Protein AF-A0A0B6Y4D2-F1 (afdb_monomer)

pLDDT: mean 75.65, std 21.6, range [32.09, 98.62]

Secondary structure (DSSP, 8-state):
-HHHHHHHHHHHHHHHHHHHHHHHHHHHHHHHIIIIIHHHHHHHHHHHHHHHHHHHHHHHHHHHHHHHHHHHHHHHHHHHHHHHHHHHHHHHHHTTTTS--PPP--------------PPPGGGTS-S-----------------------------

Mean predicted aligned error: 17.31 Å

Radius of gyration: 43.93 Å; Cα contacts (8 Å, |Δi|>4): 13; chains: 1; bounding box: 121×20×119 Å

Foldseek 3Di:
DVVVVVVVVVVVVVVVVVVVVVVVVVVVVVCCCVVPVVVVVVVVVVVVVVVVVVVVLVVVVVVLVVVLVVVVVVVVVVVCVVVVVVVVVVVVVVVVVPDDDDDDDDDDPPPPPDDDRDDDDPCVSPPDDPPPPPPPPDDDDDDDDDDDDDDDDDDDD

Solvent-accessible surface area (backbone atoms only — not comparable to full-atom values): 10056 Å² total; per-residue (Å²): 111,68,67,63,51,52,54,54,51,52,54,49,53,53,53,50,52,54,48,49,55,50,51,52,49,53,52,50,51,51,45,49,40,67,74,42,54,49,54,53,49,51,53,50,53,57,58,46,49,64,50,50,57,51,50,53,53,50,52,54,50,51,50,53,52,51,52,46,48,52,58,44,51,53,53,50,53,51,52,50,50,58,56,55,49,48,62,59,47,52,62,57,52,66,73,55,79,81,69,93,78,90,84,77,91,71,76,79,70,80,74,82,75,86,73,81,76,80,75,86,61,68,67,82,73,66,61,90,69,85,78,73,72,78,84,79,79,75,85,83,78,85,87,86,84,89,84,82,90,84,83,89,83,90,80,90,131

InterPro domains:
  IPR024857 Cappuccino [PTHR16230] (4-130)

Sequence (157 aa):
EELKFNDSVEMMLTKLDEFFSLVDMIRSDTTLCLSTTLPDIVAKCTEMEAVFEKVDRLEEFVNIVKECVAATEEKVSRAESDHGAVGGLVKRITSLVSKKSPIKSNSRGKRNEYVPAKIFKTEEFFDHSLESEPLVASTSQTDTSSVTADESSTAKT

Structure (mmCIF, N/CA/C/O backbone):
data_AF-A0A0B6Y4D2-F1
#
_entry.id   AF-A0A0B6Y4D2-F1
#
loop_
_atom_site.group_PDB
_atom_site.id
_atom_site.type_symbol
_atom_site.label_atom_id
_atom_site.label_alt_id
_atom_site.label_comp_id
_atom_site.label_asym_id
_atom_site.label_entity_id
_atom_site.label_seq_id
_atom_site.pdbx_PDB_ins_code
_atom_site.Cartn_x
_atom_site.Cartn_y
_atom_site.Cartn_z
_atom_site.occupancy
_atom_site.B_iso_or_equiv
_atom_site.auth_seq_id
_atom_site.auth_comp_id
_atom_site.auth_asym_id
_atom_site.auth_atom_id
_atom_site.pdbx_PDB_model_num
ATOM 1 N N . GLU A 1 1 ? -25.646 -7.412 62.662 1.00 71.44 1 GLU A N 1
ATOM 2 C CA . GLU A 1 1 ? -25.265 -8.318 61.553 1.00 71.44 1 GLU A CA 1
ATOM 3 C C . GLU A 1 1 ? -25.998 -7.965 60.265 1.00 71.44 1 GLU A C 1
ATOM 5 O O . GLU A 1 1 ? -25.347 -7.860 59.239 1.00 71.44 1 GLU A O 1
ATOM 10 N N . GLU A 1 2 ? -27.292 -7.653 60.337 1.00 83.81 2 GLU A N 1
ATOM 11 C CA . GLU A 1 2 ? -28.131 -7.211 59.210 1.00 83.81 2 GLU A CA 1
ATOM 12 C C . GLU A 1 2 ? -27.570 -6.025 58.398 1.00 83.81 2 GLU A C 1
ATOM 14 O O . GLU A 1 2 ? -27.517 -6.099 57.177 1.00 83.81 2 GLU A O 1
ATOM 19 N N . LEU A 1 3 ? -27.042 -4.979 59.052 1.00 86.69 3 LEU A N 1
ATOM 20 C CA . LEU A 1 3 ? -26.419 -3.840 58.352 1.00 86.69 3 LEU A CA 1
ATOM 21 C C . LEU A 1 3 ? -25.211 -4.249 57.493 1.00 86.69 3 LEU A C 1
ATOM 23 O O . LEU A 1 3 ? -25.100 -3.829 56.351 1.00 86.69 3 LEU A O 1
ATOM 27 N N . LYS A 1 4 ? -24.344 -5.138 58.001 1.00 90.44 4 LYS A N 1
ATOM 28 C CA . LYS A 1 4 ? -23.179 -5.634 57.243 1.00 90.44 4 LYS A CA 1
ATOM 29 C C . LYS A 1 4 ? -23.597 -6.476 56.039 1.00 90.44 4 LYS A C 1
ATOM 31 O O . LYS A 1 4 ? -22.909 -6.483 55.024 1.00 90.44 4 LYS A O 1
ATOM 36 N N . PHE A 1 5 ? -24.699 -7.213 56.174 1.00 94.38 5 PHE A N 1
ATOM 37 C CA . PHE A 1 5 ? -25.278 -7.966 55.070 1.00 94.38 5 PHE A CA 1
ATOM 38 C C . PHE A 1 5 ? -25.824 -7.017 53.998 1.00 94.38 5 PHE A C 1
ATOM 40 O O . PHE A 1 5 ? -25.488 -7.179 52.829 1.00 94.38 5 PHE A O 1
ATOM 47 N N . ASN A 1 6 ? -26.578 -5.990 54.397 1.00 95.06 6 ASN A N 1
ATOM 48 C CA . ASN A 1 6 ? -27.110 -4.986 53.479 1.00 95.06 6 ASN A CA 1
ATOM 49 C C . ASN A 1 6 ? -25.997 -4.231 52.731 1.00 95.06 6 ASN A C 1
ATOM 51 O O . ASN A 1 6 ? -26.043 -4.135 51.509 1.00 95.06 6 ASN A O 1
ATOM 55 N N . ASP A 1 7 ? -24.949 -3.797 53.436 1.00 96.06 7 ASP A N 1
ATOM 56 C CA . ASP A 1 7 ? -23.786 -3.136 52.824 1.00 96.06 7 ASP A CA 1
ATOM 57 C C . ASP A 1 7 ? -23.071 -4.051 51.815 1.00 96.06 7 ASP A C 1
ATOM 59 O O . ASP A 1 7 ? -22.620 -3.610 50.757 1.00 96.06 7 ASP A O 1
ATOM 63 N N . SER A 1 8 ? -22.982 -5.352 52.116 1.00 96.25 8 SER A N 1
ATOM 64 C CA . SER A 1 8 ? -22.394 -6.329 51.197 1.00 96.25 8 SER A CA 1
ATOM 65 C C . SER A 1 8 ? -23.241 -6.539 49.945 1.00 96.25 8 SER A C 1
ATOM 67 O O . SER A 1 8 ? -22.669 -6.783 48.883 1.00 96.25 8 SER A O 1
ATOM 69 N N . VAL A 1 9 ? -24.571 -6.508 50.065 1.00 97.50 9 VAL A N 1
ATOM 70 C CA . VAL A 1 9 ? -25.488 -6.624 48.924 1.00 97.50 9 VAL A CA 1
ATOM 71 C C . VAL A 1 9 ? -25.368 -5.387 48.043 1.00 97.50 9 VAL A C 1
ATOM 73 O O . VAL A 1 9 ? -25.168 -5.536 46.842 1.00 97.50 9 VAL A O 1
ATOM 76 N N . GLU A 1 10 ? -25.381 -4.194 48.636 1.00 97.44 10 GLU A N 1
ATOM 77 C CA . GLU A 1 10 ? -25.264 -2.932 47.902 1.00 97.44 10 GLU A CA 1
ATOM 78 C C . GLU A 1 10 ? -23.947 -2.857 47.123 1.00 97.44 10 GLU A C 1
ATOM 80 O O . GLU A 1 10 ? -23.944 -2.623 45.917 1.00 97.44 10 GLU A O 1
ATOM 85 N N . MET A 1 11 ? -22.825 -3.194 47.771 1.00 97.19 11 MET A N 1
ATOM 86 C CA . MET A 1 11 ? -21.527 -3.287 47.096 1.00 97.19 11 MET A CA 1
ATOM 87 C C . MET A 1 11 ? -21.557 -4.274 45.917 1.00 97.19 11 MET A C 1
ATOM 89 O O . MET A 1 11 ? -20.904 -4.045 44.899 1.00 97.19 11 MET A O 1
ATOM 93 N N . MET A 1 12 ? -22.268 -5.397 46.050 1.00 98.12 12 MET A N 1
ATOM 94 C CA . MET A 1 12 ? -22.385 -6.384 44.974 1.00 98.12 12 MET A CA 1
ATOM 95 C C . MET A 1 12 ? -23.204 -5.845 43.802 1.00 98.12 12 MET A C 1
ATOM 97 O O . MET A 1 12 ? -22.811 -6.055 42.658 1.00 98.12 12 MET A O 1
ATOM 101 N N . LEU A 1 13 ? -24.299 -5.134 44.080 1.00 98.19 13 LEU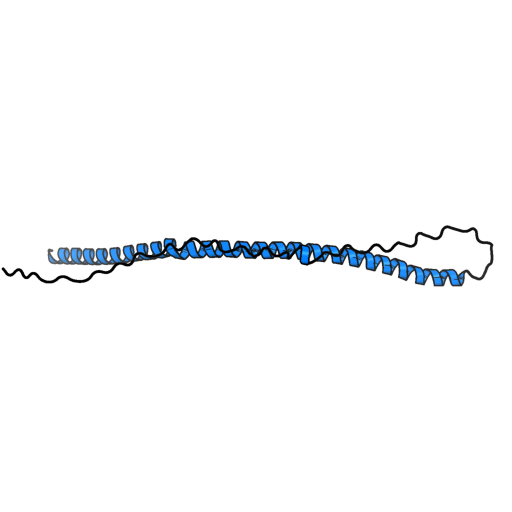 A N 1
ATOM 102 C CA . LEU A 1 13 ? -25.128 -4.490 43.062 1.00 98.19 13 LEU A CA 1
ATOM 103 C C . LEU A 1 13 ? -24.344 -3.407 42.313 1.00 98.19 13 LEU A C 1
ATOM 105 O O . LEU A 1 13 ? -24.381 -3.388 41.086 1.00 98.19 13 LEU A O 1
ATOM 109 N N . THR A 1 14 ? -23.552 -2.587 43.015 1.00 98.25 14 THR A N 1
ATOM 110 C CA . THR A 1 14 ? -22.664 -1.601 42.374 1.00 98.25 14 THR A CA 1
ATOM 111 C C . THR A 1 14 ? -21.650 -2.272 41.447 1.00 98.25 14 THR A C 1
ATOM 113 O O . THR A 1 14 ? -21.508 -1.880 40.294 1.00 98.25 14 THR A O 1
ATOM 116 N N . LYS A 1 15 ? -20.979 -3.336 41.907 1.00 98.19 15 LYS A N 1
ATOM 117 C CA . LYS A 1 15 ? -20.013 -4.076 41.073 1.00 98.19 15 LYS A CA 1
ATOM 118 C C . LYS A 1 15 ? -20.655 -4.724 39.850 1.00 98.19 15 LYS A C 1
ATOM 120 O O . LYS A 1 15 ? -20.002 -4.888 38.825 1.00 98.19 15 LYS A O 1
ATOM 125 N N . LEU A 1 16 ? -21.909 -5.143 39.972 1.00 98.56 16 LEU A N 1
ATOM 126 C CA . LEU A 1 16 ? -22.661 -5.756 38.886 1.00 98.56 16 LEU A CA 1
ATOM 127 C C . LEU A 1 16 ? -23.009 -4.711 37.810 1.00 98.56 16 LEU A C 1
ATOM 129 O O . LEU A 1 16 ? -22.853 -4.995 36.625 1.00 98.56 16 LEU A O 1
ATOM 133 N N . ASP A 1 17 ? -23.385 -3.497 38.212 1.00 98.19 17 ASP A N 1
ATOM 134 C CA . ASP A 1 17 ? -23.620 -2.366 37.301 1.00 98.19 17 ASP A CA 1
ATOM 135 C C . ASP A 1 17 ? -22.335 -1.918 36.576 1.00 98.19 17 ASP A C 1
ATOM 137 O O . ASP A 1 17 ? -22.309 -1.743 35.353 1.00 98.19 17 ASP A O 1
ATOM 141 N N . GLU A 1 18 ? -21.218 -1.848 37.307 1.00 98.25 18 GLU A N 1
ATOM 142 C CA . GLU A 1 18 ? -19.895 -1.607 36.718 1.00 98.25 18 GLU A CA 1
ATOM 143 C C . GLU A 1 18 ? -19.523 -2.704 35.710 1.00 98.25 18 GLU A C 1
ATOM 145 O O . GLU A 1 18 ? -19.039 -2.411 34.615 1.00 98.25 18 GLU A O 1
ATOM 150 N N . PHE A 1 19 ? -19.784 -3.973 36.040 1.00 98.50 19 PHE A N 1
ATOM 151 C CA . PHE A 1 19 ? -19.527 -5.084 35.129 1.00 98.50 19 PHE A CA 1
ATOM 152 C C . PHE A 1 19 ? -20.368 -4.984 33.852 1.00 98.50 19 PHE A C 1
ATOM 154 O O . PHE A 1 19 ? -19.832 -5.191 32.764 1.00 98.50 19 PHE A O 1
ATOM 161 N N . PHE A 1 20 ? -21.648 -4.615 33.949 1.00 98.12 20 PHE A N 1
ATOM 162 C CA . PHE A 1 20 ? -22.478 -4.383 32.764 1.00 98.12 20 PHE A CA 1
ATOM 163 C C . PHE A 1 20 ? -21.930 -3.265 31.887 1.00 98.12 20 PHE A C 1
ATOM 165 O O . PHE A 1 20 ? -21.820 -3.444 30.674 1.00 98.12 20 PHE A O 1
ATOM 172 N N . SER A 1 21 ? -21.500 -2.162 32.498 1.00 98.25 21 SER A N 1
ATOM 173 C CA . SER A 1 21 ? -20.886 -1.048 31.773 1.00 98.25 21 SER A CA 1
ATOM 174 C C . SER A 1 21 ? -19.636 -1.489 31.000 1.00 98.25 21 SER A C 1
ATOM 176 O O . SER A 1 21 ? -19.448 -1.115 29.841 1.00 98.25 21 SER A O 1
ATOM 178 N N . LEU A 1 22 ? -18.794 -2.336 31.604 1.00 98.56 22 LEU A N 1
ATOM 179 C CA . LEU A 1 22 ? -17.617 -2.902 30.937 1.00 98.56 22 LEU A CA 1
ATOM 180 C C . LEU A 1 22 ? -17.996 -3.856 29.797 1.00 98.56 22 LEU A C 1
ATOM 182 O O . LEU A 1 22 ? -17.380 -3.813 28.732 1.00 98.56 22 LEU A O 1
ATOM 186 N N . VAL A 1 23 ? -19.009 -4.703 29.990 1.00 98.62 23 VAL A N 1
ATOM 187 C CA . VAL A 1 23 ? -19.497 -5.619 28.947 1.00 98.62 23 VAL A CA 1
ATOM 188 C C . VAL A 1 23 ? -20.040 -4.844 27.750 1.00 98.62 23 VAL A C 1
ATOM 190 O O . VAL A 1 23 ? -19.736 -5.197 26.609 1.00 98.62 23 VAL A O 1
ATOM 193 N N . ASP A 1 24 ? -20.793 -3.771 27.984 1.00 98.38 24 ASP A N 1
ATOM 194 C CA . ASP A 1 24 ? -21.311 -2.933 26.905 1.00 98.38 24 ASP A CA 1
ATOM 195 C C . ASP A 1 24 ? -20.201 -2.211 26.145 1.00 98.38 24 ASP A C 1
ATOM 197 O O . ASP A 1 24 ? -20.251 -2.140 24.915 1.00 98.38 24 ASP A O 1
ATOM 201 N N . MET A 1 25 ? -19.164 -1.751 26.846 1.00 98.44 25 MET A N 1
ATOM 202 C CA . MET A 1 25 ? -17.981 -1.170 26.215 1.00 98.44 25 MET A CA 1
ATOM 203 C C . MET A 1 25 ? -17.277 -2.190 25.314 1.00 98.44 25 MET A C 1
ATOM 205 O O . MET A 1 25 ? -17.062 -1.920 24.135 1.00 98.44 25 MET A O 1
ATOM 209 N N . ILE A 1 26 ? -17.021 -3.403 25.818 1.00 98.44 26 ILE A N 1
ATOM 210 C CA . ILE A 1 26 ? -16.412 -4.490 25.033 1.00 98.44 26 ILE A CA 1
ATOM 211 C C . ILE A 1 26 ? -17.266 -4.817 23.807 1.00 98.44 26 ILE A C 1
ATOM 213 O O . ILE A 1 26 ? -16.739 -5.012 22.710 1.00 98.44 26 ILE A O 1
ATOM 217 N N . ARG A 1 27 ? -18.591 -4.880 23.970 1.00 98.50 27 ARG A N 1
ATOM 218 C CA . ARG A 1 27 ? -19.518 -5.166 22.872 1.00 98.50 27 ARG A CA 1
ATOM 219 C C . ARG A 1 27 ? -19.501 -4.055 21.825 1.00 98.50 27 ARG A C 1
ATOM 221 O O . ARG A 1 27 ? -19.484 -4.359 20.631 1.00 98.50 27 ARG A O 1
ATOM 228 N N . SER A 1 28 ? -19.496 -2.795 22.253 1.00 98.44 28 SER A N 1
ATOM 229 C CA . SER A 1 28 ? -19.395 -1.628 21.374 1.00 98.44 28 SER A CA 1
ATOM 230 C C . SER A 1 28 ? -18.084 -1.641 20.588 1.00 98.44 28 SER A C 1
ATOM 232 O O . SER A 1 28 ? -18.110 -1.568 19.362 1.00 98.44 28 SER A O 1
ATOM 234 N N . ASP A 1 29 ? -16.955 -1.833 21.267 1.00 98.56 29 ASP A N 1
ATOM 235 C CA . ASP A 1 29 ? -15.629 -1.855 20.642 1.00 98.56 29 ASP A CA 1
ATOM 236 C C . ASP A 1 29 ? -15.476 -3.026 19.674 1.00 98.56 29 ASP A C 1
ATOM 238 O O . ASP A 1 29 ? -14.961 -2.86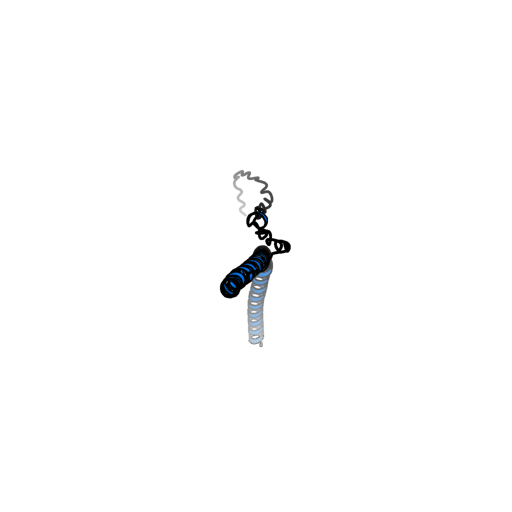8 18.566 1.00 98.56 29 ASP A O 1
ATOM 242 N N . THR A 1 30 ? -15.981 -4.202 20.054 1.00 98.50 30 THR A N 1
ATOM 243 C CA . THR A 1 30 ? -16.007 -5.376 19.174 1.00 98.50 30 THR A CA 1
ATOM 244 C C . THR A 1 30 ? -16.851 -5.096 17.937 1.00 98.50 30 THR A C 1
ATOM 246 O O . THR A 1 30 ? -16.435 -5.424 16.829 1.00 98.50 30 THR A O 1
ATOM 249 N N . THR A 1 31 ? -18.011 -4.456 18.108 1.00 98.38 31 THR A N 1
ATOM 250 C CA . THR A 1 31 ? -18.877 -4.084 16.985 1.00 98.38 31 THR A CA 1
ATOM 251 C C . THR A 1 31 ? -18.140 -3.130 16.054 1.00 98.38 31 THR A C 1
ATOM 253 O O . THR A 1 31 ? -18.002 -3.453 14.883 1.00 98.38 31 THR A O 1
ATOM 256 N N . LEU A 1 32 ? -17.578 -2.034 16.573 1.00 98.31 32 LEU A N 1
ATOM 257 C CA . LEU A 1 32 ? -16.810 -1.063 15.789 1.00 98.31 32 LEU A CA 1
ATOM 258 C C . LEU A 1 32 ? -15.646 -1.722 15.031 1.00 98.31 32 LEU A C 1
ATOM 260 O O . LEU A 1 32 ? -15.455 -1.482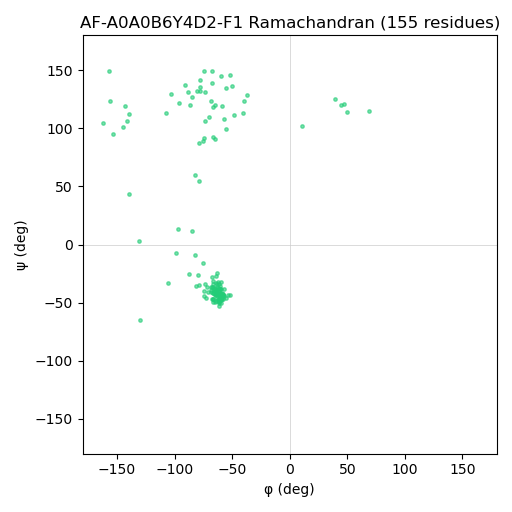 13.838 1.00 98.31 32 LEU A O 1
ATOM 264 N N . CYS A 1 33 ? -14.885 -2.577 15.714 1.00 98.38 33 CYS A N 1
ATOM 265 C CA . CYS A 1 33 ? -13.745 -3.275 15.134 1.00 98.38 33 CYS A CA 1
ATOM 266 C C . CYS A 1 33 ? -14.166 -4.184 13.971 1.00 98.38 33 CYS A C 1
ATOM 268 O O . CYS A 1 33 ? -13.572 -4.122 12.895 1.00 98.38 33 CYS A O 1
ATOM 270 N N . LEU A 1 34 ? -15.206 -5.001 14.166 1.00 98.31 34 LEU A N 1
ATOM 271 C CA . LEU A 1 34 ? -15.650 -5.983 13.177 1.00 98.31 34 LEU A CA 1
ATOM 272 C C . LEU A 1 34 ? -16.473 -5.367 12.038 1.00 98.31 34 LEU A C 1
ATOM 274 O O . LEU A 1 34 ? -16.389 -5.851 10.912 1.00 98.31 34 LEU A O 1
ATOM 278 N N . SER A 1 35 ? -17.277 -4.336 12.311 1.00 97.94 35 SER A N 1
ATOM 279 C CA . SER A 1 35 ? -18.177 -3.737 11.317 1.00 97.94 35 SER A CA 1
ATOM 280 C C . SER A 1 35 ? -17.531 -2.639 10.487 1.00 97.94 35 SER A C 1
ATOM 282 O O . SER A 1 35 ? -18.014 -2.355 9.395 1.00 97.94 35 SER A O 1
ATOM 284 N N . THR A 1 36 ? -16.496 -1.988 11.017 1.00 98.06 36 THR A N 1
ATOM 285 C CA . THR A 1 36 ? -15.934 -0.775 10.415 1.00 98.06 36 THR A C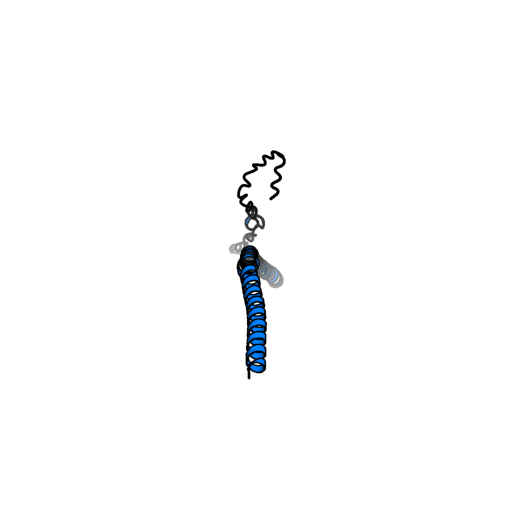A 1
ATOM 286 C C . THR A 1 36 ? -14.428 -0.897 10.270 1.00 98.06 36 THR A C 1
ATOM 288 O O . THR A 1 36 ? -13.932 -0.996 9.153 1.00 98.06 36 THR A O 1
ATOM 291 N N . THR A 1 37 ? -13.694 -0.984 11.381 1.00 98.25 37 THR A N 1
ATOM 292 C CA . THR A 1 37 ? -12.230 -0.865 11.348 1.00 98.25 37 THR A CA 1
ATOM 293 C C . THR A 1 37 ? -11.565 -1.958 10.510 1.00 98.25 37 THR A C 1
ATOM 295 O O . THR A 1 37 ? -10.719 -1.655 9.674 1.00 98.25 37 THR A O 1
ATOM 298 N N . LEU A 1 38 ? -11.925 -3.229 10.711 1.00 98.50 38 LEU A N 1
ATOM 299 C CA . LEU A 1 38 ? -11.348 -4.335 9.943 1.00 98.50 38 LEU A CA 1
ATOM 300 C C . LEU A 1 38 ? -11.733 -4.283 8.456 1.00 98.50 38 LEU A C 1
ATOM 302 O O . LEU A 1 38 ? -10.818 -4.370 7.636 1.00 98.50 38 LEU A O 1
ATOM 306 N N . PRO A 1 39 ? -13.017 -4.117 8.077 1.00 98.31 39 PRO A N 1
ATOM 307 C CA . PRO A 1 39 ? -13.390 -3.917 6.678 1.00 98.31 39 PRO A CA 1
ATOM 308 C C . PRO A 1 39 ? -12.638 -2.768 6.000 1.00 98.31 39 PRO A C 1
ATOM 310 O O . PRO A 1 39 ? -12.141 -2.951 4.891 1.00 98.31 39 PRO A O 1
ATOM 313 N N . ASP A 1 40 ? -12.488 -1.627 6.674 1.00 98.38 40 ASP A N 1
ATOM 314 C CA . ASP A 1 40 ? -11.772 -0.468 6.134 1.00 98.38 40 ASP A CA 1
ATOM 315 C C . ASP A 1 40 ? -10.285 -0.772 5.910 1.00 98.38 40 ASP A C 1
ATOM 317 O O . ASP A 1 40 ? -9.721 -0.410 4.875 1.00 98.38 40 ASP A O 1
ATOM 321 N N . ILE A 1 41 ? -9.645 -1.482 6.847 1.00 98.44 41 ILE A N 1
ATOM 322 C CA . ILE A 1 41 ? -8.258 -1.940 6.689 1.00 98.44 41 ILE A CA 1
ATOM 323 C C . ILE A 1 41 ? -8.143 -2.877 5.487 1.00 98.44 41 ILE A C 1
ATOM 325 O O . ILE A 1 41 ? -7.253 -2.688 4.663 1.00 98.44 41 ILE A O 1
ATOM 329 N N . VAL A 1 42 ? -9.041 -3.858 5.356 1.00 98.00 42 VAL A N 1
ATOM 330 C CA . VAL A 1 42 ? -9.030 -4.800 4.227 1.00 98.00 42 VAL A CA 1
ATOM 331 C C . VAL A 1 42 ? -9.206 -4.057 2.905 1.00 98.00 42 VAL A C 1
ATOM 333 O O . VAL A 1 42 ? -8.421 -4.277 1.987 1.00 98.00 42 VAL A O 1
ATOM 336 N N . ALA A 1 43 ? -10.162 -3.128 2.823 1.00 97.38 43 ALA A N 1
ATOM 337 C CA . ALA A 1 43 ? -10.374 -2.309 1.634 1.00 97.38 43 ALA A CA 1
ATOM 338 C C . ALA A 1 43 ? -9.113 -1.515 1.261 1.00 97.38 43 ALA A C 1
ATOM 340 O O . ALA A 1 43 ? -8.705 -1.499 0.100 1.00 97.38 43 ALA A O 1
ATOM 341 N N . LYS A 1 44 ? -8.435 -0.919 2.250 1.00 97.56 44 LYS A N 1
ATOM 342 C CA . LYS A 1 44 ? -7.175 -0.202 2.022 1.00 97.56 44 LYS A CA 1
ATOM 343 C C . LYS A 1 44 ? -6.029 -1.119 1.612 1.00 97.56 44 LYS A C 1
ATOM 345 O O . LYS A 1 44 ? -5.240 -0.732 0.755 1.00 97.56 44 LYS A O 1
ATOM 350 N N . CYS A 1 45 ? -5.945 -2.328 2.161 1.00 97.12 45 CYS A N 1
ATOM 351 C CA . CYS A 1 45 ? -4.980 -3.326 1.707 1.00 97.12 45 CYS A CA 1
ATOM 352 C C . CYS A 1 45 ? -5.218 -3.706 0.239 1.00 97.12 45 CYS A C 1
ATOM 354 O O . CYS A 1 45 ? -4.262 -3.738 -0.529 1.00 97.12 45 CYS A O 1
ATOM 356 N N . THR A 1 46 ? -6.470 -3.900 -0.179 1.00 95.44 46 THR A N 1
ATOM 357 C CA . THR A 1 46 ? -6.808 -4.171 -1.585 1.00 95.44 46 THR A CA 1
ATOM 358 C C . THR A 1 46 ? -6.472 -2.987 -2.497 1.00 95.44 46 THR A C 1
ATOM 360 O O . THR A 1 46 ? -5.922 -3.175 -3.577 1.00 95.44 46 THR A O 1
ATOM 363 N N . GLU A 1 47 ? -6.718 -1.745 -2.070 1.00 95.31 47 GLU A N 1
ATOM 364 C CA . GLU A 1 47 ? -6.274 -0.562 -2.826 1.00 95.31 47 GLU A CA 1
ATOM 365 C C . GLU A 1 47 ? -4.741 -0.513 -2.983 1.00 95.31 47 GLU A C 1
ATOM 367 O O . GLU A 1 47 ? -4.234 -0.094 -4.027 1.00 95.31 47 GLU A O 1
ATOM 372 N N . MET A 1 48 ? -3.991 -0.951 -1.963 1.00 96.69 48 MET A N 1
ATOM 373 C CA . MET A 1 48 ? -2.528 -1.012 -2.016 1.00 96.69 48 MET A CA 1
ATOM 374 C C . MET A 1 48 ? -2.008 -2.047 -3.019 1.00 96.69 48 MET A C 1
ATOM 376 O O . MET A 1 48 ? -0.968 -1.797 -3.627 1.00 96.69 48 MET A O 1
ATOM 380 N N . GLU A 1 49 ? -2.713 -3.158 -3.252 1.00 95.44 49 GLU A N 1
ATOM 381 C CA . GLU A 1 49 ? -2.323 -4.158 -4.263 1.00 95.44 49 GLU A CA 1
ATOM 382 C C . GLU A 1 49 ? -2.204 -3.522 -5.655 1.00 95.44 49 GLU A C 1
ATOM 384 O O . GLU A 1 49 ? -1.184 -3.680 -6.325 1.00 95.44 49 GLU A O 1
ATOM 389 N N . ALA A 1 50 ? -3.167 -2.680 -6.041 1.00 90.62 50 ALA A N 1
ATOM 390 C CA . ALA A 1 50 ? -3.123 -1.955 -7.312 1.00 90.62 50 ALA A CA 1
ATOM 391 C C . ALA A 1 50 ? -1.944 -0.966 -7.405 1.00 90.62 50 ALA A C 1
ATOM 393 O O . ALA A 1 50 ? -1.484 -0.631 -8.501 1.00 90.62 50 ALA A O 1
ATOM 394 N N . VAL A 1 51 ? -1.455 -0.457 -6.270 1.00 93.69 51 VAL A N 1
ATOM 395 C CA . VAL A 1 5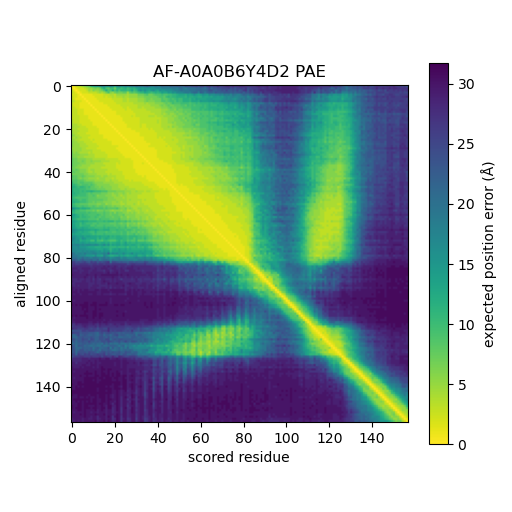1 ? -0.244 0.373 -6.226 1.00 93.69 51 VAL A CA 1
ATOM 396 C C . VAL A 1 51 ? 0.998 -0.494 -6.407 1.00 93.69 51 VAL A C 1
ATOM 398 O O . VAL A 1 51 ? 1.861 -0.123 -7.199 1.00 93.69 51 VAL A O 1
ATOM 401 N N . PHE A 1 52 ? 1.080 -1.648 -5.743 1.00 95.31 52 PHE A N 1
ATOM 402 C CA . PHE A 1 52 ? 2.198 -2.578 -5.916 1.00 95.31 52 PHE A CA 1
ATOM 403 C C . PHE A 1 52 ? 2.311 -3.073 -7.358 1.00 95.31 52 PHE A C 1
ATOM 405 O O . PHE A 1 52 ? 3.389 -2.989 -7.932 1.00 95.31 52 PHE A O 1
ATOM 412 N N . GLU A 1 53 ? 1.200 -3.401 -8.018 1.00 93.44 53 GLU A N 1
ATOM 413 C CA . GLU A 1 53 ? 1.214 -3.753 -9.445 1.00 93.44 53 GLU A CA 1
ATOM 414 C C . GLU A 1 53 ? 1.741 -2.625 -10.348 1.00 93.44 53 GLU A C 1
ATOM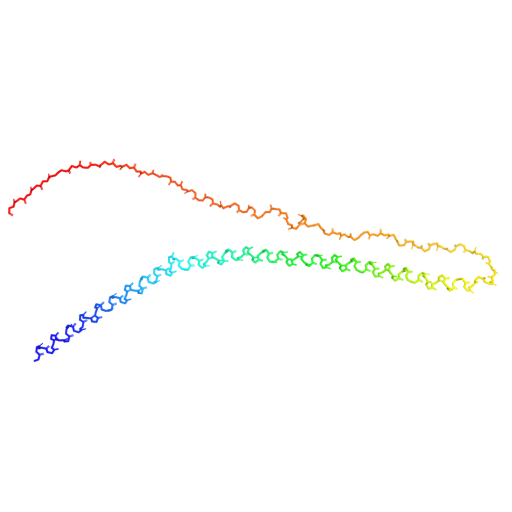 416 O O . GLU A 1 53 ? 2.321 -2.867 -11.410 1.00 93.44 53 GLU A O 1
ATOM 421 N N . LYS A 1 54 ? 1.509 -1.359 -9.982 1.00 91.56 54 LYS A N 1
ATOM 422 C CA . LYS A 1 54 ? 2.076 -0.216 -10.716 1.00 91.56 54 LYS A CA 1
ATOM 423 C C . LYS A 1 54 ? 3.577 -0.094 -10.473 1.00 91.56 54 LYS A C 1
ATOM 425 O O . LYS A 1 54 ? 4.298 0.276 -11.397 1.00 91.56 54 LYS A O 1
ATOM 430 N N . VAL A 1 55 ? 4.037 -0.392 -9.259 1.00 94.88 55 VAL A N 1
ATOM 431 C CA . VAL A 1 55 ? 5.463 -0.405 -8.911 1.00 94.88 55 VAL A CA 1
ATOM 432 C C . VAL A 1 55 ? 6.186 -1.523 -9.660 1.00 94.88 55 VAL A C 1
ATOM 434 O O . VAL A 1 55 ? 7.194 -1.242 -10.300 1.00 94.88 55 VAL A O 1
ATOM 437 N N . ASP A 1 56 ? 5.636 -2.736 -9.676 1.00 93.50 56 ASP A N 1
ATOM 438 C CA . ASP A 1 56 ? 6.226 -3.888 -10.368 1.00 93.50 56 ASP A CA 1
ATOM 439 C C . ASP A 1 56 ? 6.342 -3.636 -11.877 1.00 93.50 56 ASP A C 1
ATOM 441 O O . ASP A 1 56 ? 7.394 -3.847 -12.483 1.00 93.50 56 ASP A O 1
ATOM 445 N N . ARG A 1 57 ? 5.287 -3.079 -12.488 1.00 91.19 57 ARG A N 1
ATOM 446 C CA . ARG A 1 57 ? 5.332 -2.645 -13.891 1.00 91.19 57 ARG A CA 1
ATOM 447 C C . ARG A 1 57 ? 6.404 -1.580 -14.114 1.00 91.19 57 ARG A C 1
ATOM 449 O O . ARG A 1 57 ? 7.164 -1.649 -15.074 1.00 91.19 57 ARG A O 1
ATOM 456 N N . LEU A 1 58 ? 6.504 -0.587 -13.234 1.00 93.31 58 LEU A N 1
ATOM 457 C CA . LEU A 1 58 ? 7.545 0.429 -13.367 1.00 93.31 58 LEU A CA 1
ATOM 458 C C . LEU A 1 58 ? 8.953 -0.183 -13.282 1.00 93.31 58 LEU A C 1
ATOM 460 O O . LEU A 1 58 ? 9.839 0.237 -14.026 1.00 93.31 58 LEU A O 1
ATOM 464 N N . GLU A 1 59 ? 9.166 -1.176 -12.421 1.00 94.50 59 GLU A N 1
ATOM 465 C CA . GLU A 1 59 ? 10.440 -1.888 -12.322 1.00 94.50 59 GLU A CA 1
ATOM 466 C C . GLU A 1 59 ? 10.783 -2.634 -13.620 1.00 94.50 59 GLU A C 1
ATOM 468 O O . GLU A 1 59 ? 11.900 -2.504 -14.131 1.00 94.50 59 GLU A O 1
ATOM 473 N N . GLU A 1 60 ? 9.824 -3.355 -14.203 1.00 91.62 60 GLU A N 1
ATOM 474 C CA . GLU A 1 60 ? 10.008 -4.026 -15.494 1.00 91.62 60 GLU A CA 1
ATOM 475 C C . GLU A 1 60 ? 10.366 -3.027 -16.601 1.00 91.62 60 GLU A C 1
ATOM 477 O O . GLU A 1 60 ? 11.326 -3.230 -17.350 1.00 91.62 60 GLU A O 1
ATOM 482 N N . PHE A 1 61 ? 9.664 -1.895 -16.654 1.00 90.00 61 PHE A N 1
ATOM 483 C CA . PHE A 1 61 ? 9.961 -0.829 -17.605 1.00 90.00 61 PHE A CA 1
ATOM 484 C C . PHE A 1 61 ? 11.387 -0.296 -17.450 1.00 90.00 61 PHE A C 1
ATOM 486 O O . PHE A 1 61 ? 12.119 -0.162 -18.434 1.00 90.00 61 PHE A O 1
ATOM 493 N N . VAL A 1 62 ? 11.814 -0.021 -16.216 1.00 93.31 62 VAL A N 1
ATOM 494 C CA . VAL A 1 62 ? 13.176 0.445 -15.927 1.00 93.31 62 VAL A CA 1
ATOM 495 C C . VAL A 1 62 ? 14.216 -0.585 -16.375 1.00 93.31 62 VAL A C 1
ATOM 497 O O . VAL A 1 62 ? 15.250 -0.200 -16.929 1.00 93.31 62 VAL A O 1
ATOM 500 N N . ASN A 1 63 ? 13.942 -1.881 -16.212 1.00 93.19 63 ASN A N 1
ATOM 501 C CA . ASN A 1 63 ? 14.821 -2.940 -16.705 1.00 93.19 63 ASN A CA 1
ATOM 502 C C . ASN A 1 63 ? 14.931 -2.938 -18.237 1.00 93.19 63 ASN A C 1
ATOM 504 O O . ASN A 1 63 ? 16.046 -2.993 -18.760 1.00 93.19 63 ASN A O 1
ATOM 508 N N . ILE A 1 64 ? 13.824 -2.765 -18.963 1.00 91.31 64 ILE A N 1
ATOM 509 C CA . ILE A 1 64 ? 13.838 -2.640 -20.431 1.00 91.31 64 ILE A CA 1
ATOM 510 C C . ILE A 1 64 ? 14.679 -1.435 -20.871 1.00 91.31 64 ILE A C 1
ATOM 512 O O . ILE A 1 64 ? 15.517 -1.546 -21.774 1.00 91.31 64 ILE A O 1
ATOM 516 N N . VAL A 1 65 ? 14.489 -0.278 -20.225 1.00 91.56 65 VAL A N 1
ATOM 517 C CA . VAL A 1 65 ? 15.262 0.937 -20.526 1.00 91.56 65 VAL A CA 1
ATOM 518 C C . VAL A 1 65 ? 16.751 0.685 -20.304 1.00 91.56 65 VAL A C 1
ATOM 520 O O . VAL A 1 65 ? 17.568 1.015 -21.165 1.00 91.56 65 VAL A O 1
ATOM 523 N N . LYS A 1 66 ? 17.106 0.057 -19.180 1.00 93.00 66 LYS A N 1
ATOM 524 C CA . LYS A 1 66 ? 18.486 -0.293 -18.834 1.00 93.00 66 LYS A CA 1
ATOM 525 C C . LYS A 1 66 ? 19.131 -1.184 -19.896 1.00 93.00 66 LYS A C 1
ATOM 527 O O . LYS A 1 66 ? 20.248 -0.897 -20.320 1.00 93.00 66 LYS A O 1
ATOM 532 N N . GLU A 1 67 ? 18.443 -2.229 -20.351 1.00 92.19 67 GLU A N 1
ATOM 533 C CA . GLU A 1 67 ? 18.948 -3.115 -21.407 1.00 92.19 67 GLU A CA 1
ATOM 534 C C . GLU A 1 67 ? 19.158 -2.373 -22.733 1.00 92.19 67 GLU A C 1
ATOM 536 O O . GLU A 1 67 ? 20.191 -2.536 -23.388 1.00 92.19 67 GLU A O 1
ATOM 541 N N . CYS A 1 68 ? 18.217 -1.505 -23.115 1.00 90.69 68 CYS A N 1
ATOM 542 C CA . CYS A 1 68 ? 18.315 -0.723 -24.347 1.00 90.69 68 CYS A CA 1
ATOM 543 C C . CYS A 1 68 ? 19.468 0.291 -24.311 1.00 90.69 68 CYS A C 1
ATOM 545 O O . CYS A 1 68 ? 20.172 0.467 -25.313 1.00 90.69 68 CYS A O 1
ATOM 547 N N . VAL A 1 69 ? 19.687 0.940 -23.163 1.00 92.31 69 VAL A N 1
ATOM 548 C CA . VAL A 1 69 ? 20.820 1.850 -22.951 1.00 92.31 69 VAL A CA 1
ATOM 549 C C . VAL A 1 69 ? 22.134 1.079 -23.015 1.00 92.31 69 VAL A C 1
ATOM 551 O O . VAL A 1 69 ? 22.992 1.452 -23.809 1.00 92.31 69 VAL A O 1
ATOM 554 N N . ALA A 1 70 ? 22.262 -0.043 -22.301 1.00 91.50 70 ALA A N 1
ATOM 555 C CA . ALA A 1 70 ? 23.472 -0.866 -22.325 1.00 91.50 70 ALA A CA 1
ATOM 556 C C . ALA A 1 70 ? 23.820 -1.354 -23.746 1.00 91.50 70 ALA A C 1
ATOM 558 O O . ALA A 1 70 ? 24.967 -1.259 -24.184 1.00 91.50 70 ALA A O 1
ATOM 559 N N . ALA A 1 71 ? 22.821 -1.808 -24.510 1.00 90.19 71 ALA A N 1
ATOM 560 C CA . ALA A 1 71 ? 23.010 -2.212 -25.903 1.00 90.19 71 ALA A CA 1
ATOM 561 C C . ALA A 1 71 ? 23.454 -1.043 -26.801 1.00 90.19 71 ALA A C 1
ATOM 563 O O . ALA A 1 71 ? 24.217 -1.227 -27.754 1.00 90.19 71 ALA A O 1
ATOM 564 N N . THR A 1 72 ? 22.972 0.169 -26.518 1.00 90.06 72 THR A N 1
ATOM 565 C CA . THR A 1 72 ? 23.365 1.378 -27.249 1.00 90.06 72 THR A CA 1
ATOM 566 C C . THR A 1 72 ? 24.790 1.795 -26.891 1.00 90.06 72 THR A C 1
ATOM 568 O O . THR A 1 72 ? 25.589 2.038 -27.795 1.00 90.06 72 THR A O 1
ATOM 571 N N . GLU A 1 73 ? 25.140 1.805 -25.605 1.00 91.19 73 GLU A N 1
ATOM 572 C CA . GLU A 1 73 ? 26.489 2.088 -25.106 1.00 91.19 73 GLU A CA 1
ATOM 573 C C . GLU A 1 73 ? 27.525 1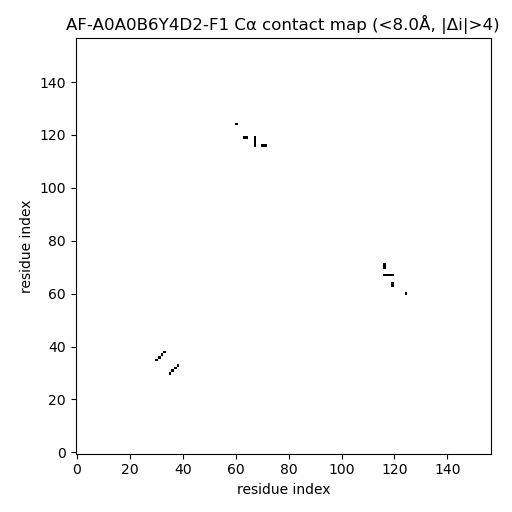.118 -25.687 1.00 91.19 73 GLU A C 1
ATOM 575 O O . GLU A 1 73 ? 28.576 1.553 -26.155 1.00 91.19 73 GLU A O 1
ATOM 580 N N . GLU A 1 74 ? 27.217 -0.182 -25.754 1.00 90.62 74 GLU A N 1
ATOM 581 C CA . GLU A 1 74 ? 28.107 -1.175 -26.360 1.00 90.62 74 GLU A CA 1
ATOM 582 C C . GLU A 1 74 ? 28.373 -0.865 -27.842 1.00 90.62 74 GLU A C 1
ATOM 584 O O . GLU A 1 74 ? 29.518 -0.901 -28.304 1.00 90.62 74 GLU A O 1
ATOM 589 N N . LYS A 1 75 ? 27.325 -0.529 -28.605 1.00 86.44 75 LYS A N 1
ATOM 590 C CA . LYS A 1 75 ? 27.462 -0.170 -30.023 1.00 86.44 75 LYS A CA 1
ATOM 591 C C . LYS A 1 75 ? 28.276 1.108 -30.214 1.00 86.44 75 LYS A C 1
ATOM 593 O O . LYS A 1 75 ? 29.101 1.153 -31.126 1.00 86.44 75 LYS A O 1
ATOM 598 N N . VAL A 1 76 ? 28.065 2.119 -29.369 1.00 88.81 76 VAL A N 1
ATOM 599 C CA . VAL A 1 76 ? 28.841 3.368 -29.392 1.00 88.81 76 VAL A CA 1
ATOM 600 C C . VAL A 1 76 ? 30.305 3.083 -29.068 1.00 88.81 76 VAL A C 1
ATOM 602 O O . VAL A 1 76 ? 31.175 3.450 -29.852 1.00 88.81 76 VAL A O 1
ATOM 605 N N . SER A 1 77 ? 30.582 2.330 -28.002 1.00 88.25 77 SER A N 1
ATOM 606 C CA . SER A 1 77 ? 31.943 1.950 -27.608 1.00 88.25 77 SER A CA 1
ATOM 607 C C . SER A 1 77 ? 32.679 1.184 -28.717 1.00 88.25 77 SER A C 1
ATOM 609 O O . SER A 1 77 ? 33.832 1.486 -29.036 1.00 88.25 77 SER A O 1
ATOM 611 N N . ARG A 1 78 ? 31.999 0.238 -29.384 1.00 86.44 78 ARG A N 1
ATOM 612 C CA . ARG A 1 78 ? 32.541 -0.468 -30.559 1.00 86.44 78 ARG A CA 1
ATOM 613 C C . ARG A 1 78 ? 32.840 0.493 -31.711 1.00 86.44 78 ARG A C 1
ATOM 615 O O . ARG A 1 78 ? 33.922 0.425 -32.289 1.00 86.44 78 ARG A O 1
ATOM 622 N N . ALA A 1 79 ? 31.918 1.403 -32.028 1.00 84.12 79 ALA A N 1
ATOM 623 C CA . ALA A 1 79 ? 32.100 2.377 -33.102 1.00 84.12 79 ALA A CA 1
ATOM 624 C C . ALA A 1 79 ? 33.258 3.352 -32.828 1.00 84.12 79 ALA A C 1
ATOM 626 O O . ALA A 1 79 ? 34.009 3.671 -33.754 1.00 84.12 79 ALA A O 1
ATOM 627 N N . GLU A 1 80 ? 33.425 3.796 -31.580 1.00 85.00 80 GLU A N 1
ATOM 628 C CA . GLU A 1 80 ? 34.537 4.641 -31.132 1.00 85.00 80 GLU A CA 1
ATOM 629 C C . GLU A 1 80 ? 35.877 3.905 -31.198 1.00 85.00 80 GLU A C 1
ATOM 631 O O . GLU A 1 80 ? 36.863 4.475 -31.666 1.00 85.00 80 GLU A O 1
ATOM 636 N N . SER A 1 81 ? 35.920 2.633 -30.789 1.00 83.06 81 SER A N 1
ATOM 637 C CA . SER A 1 81 ? 37.118 1.795 -30.898 1.00 83.06 81 SER A CA 1
ATOM 638 C C . SER A 1 81 ? 37.536 1.609 -32.357 1.00 83.06 81 SER A C 1
ATOM 640 O O . SER A 1 81 ? 38.695 1.856 -32.710 1.00 83.06 81 SER A O 1
ATOM 642 N N . ASP A 1 82 ? 36.576 1.269 -33.221 1.00 78.75 82 ASP A N 1
ATOM 643 C CA . ASP A 1 82 ? 36.801 1.107 -34.653 1.00 78.75 82 ASP A CA 1
ATOM 644 C C . ASP A 1 82 ? 37.312 2.415 -35.267 1.00 78.75 82 ASP A C 1
ATOM 646 O O . ASP A 1 82 ? 38.352 2.397 -35.923 1.00 78.75 82 ASP A O 1
ATOM 650 N N . HIS A 1 83 ? 36.653 3.557 -35.011 1.00 68.31 83 HIS A N 1
ATOM 651 C CA . HIS A 1 83 ? 37.037 4.872 -35.550 1.00 68.31 83 HIS A CA 1
ATOM 652 C C . HIS A 1 83 ? 38.366 5.406 -34.985 1.00 68.31 83 HIS A C 1
ATOM 654 O O . HIS A 1 83 ? 39.180 5.961 -35.731 1.00 68.31 83 HIS A O 1
ATOM 660 N N . GLY A 1 84 ? 38.626 5.213 -33.691 1.00 62.72 84 GLY A N 1
ATOM 661 C CA . GLY A 1 84 ? 39.872 5.603 -33.029 1.00 62.72 84 GLY A CA 1
ATOM 662 C C . GLY A 1 84 ? 41.078 4.795 -33.517 1.00 62.72 84 GLY A C 1
ATOM 663 O O . GLY A 1 84 ? 42.163 5.350 -33.724 1.00 62.72 84 GLY A O 1
ATOM 664 N N . ALA A 1 85 ? 40.887 3.503 -33.801 1.00 58.72 85 ALA A N 1
ATOM 665 C CA . ALA A 1 85 ? 41.908 2.655 -34.408 1.00 58.72 85 ALA A CA 1
ATOM 666 C C . ALA A 1 85 ? 42.265 3.109 -35.834 1.00 58.72 85 ALA A C 1
ATOM 668 O O . ALA A 1 85 ? 43.448 3.113 -36.195 1.00 58.72 85 ALA A O 1
ATOM 669 N N . VAL A 1 86 ? 41.292 3.566 -36.639 1.00 57.56 86 VAL A N 1
ATOM 670 C CA . VAL A 1 86 ? 41.571 4.038 -38.011 1.00 57.56 86 VAL A CA 1
ATOM 671 C C . VAL A 1 86 ? 42.498 5.254 -38.011 1.00 57.56 86 VAL A C 1
ATOM 673 O O . VAL A 1 86 ? 43.402 5.316 -38.843 1.00 57.56 86 VAL A O 1
ATOM 676 N N . GLY A 1 87 ? 42.348 6.171 -37.045 1.00 58.44 87 GLY A N 1
ATOM 677 C CA . GLY A 1 87 ? 43.218 7.344 -36.871 1.00 58.44 87 GLY A CA 1
ATOM 678 C C . GLY A 1 87 ? 44.682 6.995 -36.557 1.00 58.44 87 GLY A C 1
ATOM 679 O O . GLY A 1 87 ? 45.613 7.642 -37.048 1.00 58.44 87 GLY A O 1
ATOM 680 N N . GLY A 1 88 ? 44.910 5.929 -35.784 1.00 58.62 88 GLY A N 1
ATOM 681 C CA . GLY A 1 88 ? 46.250 5.403 -35.504 1.00 58.62 88 GLY A CA 1
ATOM 682 C C . GLY A 1 88 ? 46.873 4.668 -36.696 1.00 58.62 88 GLY A C 1
ATOM 683 O O . GLY A 1 88 ? 48.083 4.752 -36.920 1.00 58.62 88 GLY A O 1
ATOM 684 N N . LEU A 1 89 ? 46.051 3.983 -37.495 1.00 58.88 89 LEU A N 1
ATOM 685 C CA . LEU A 1 89 ? 46.494 3.240 -38.674 1.00 58.88 89 LEU A CA 1
ATOM 686 C C . LEU A 1 89 ? 46.842 4.164 -39.846 1.00 58.88 89 LEU A C 1
ATOM 688 O O . LEU A 1 89 ? 47.877 3.950 -40.474 1.00 58.88 89 LEU A O 1
ATOM 692 N N . VAL A 1 90 ? 46.083 5.237 -40.102 1.00 60.62 90 VAL A N 1
ATOM 693 C CA . VAL A 1 90 ? 46.431 6.201 -41.168 1.00 60.62 90 VAL A CA 1
ATOM 694 C C . VAL A 1 90 ? 47.797 6.852 -40.940 1.00 60.62 90 VAL A C 1
ATOM 696 O O . VAL A 1 90 ? 48.575 6.940 -41.887 1.00 60.62 90 VAL A O 1
ATOM 699 N N . LYS A 1 91 ? 48.160 7.175 -39.688 1.00 60.50 91 LYS A N 1
ATOM 700 C CA . LYS A 1 91 ? 49.509 7.667 -39.334 1.00 60.50 91 LYS A CA 1
ATOM 701 C C . LYS A 1 91 ? 50.623 6.662 -39.650 1.00 60.50 91 LYS A C 1
ATOM 703 O O . LYS A 1 91 ? 51.723 7.068 -40.019 1.00 60.50 91 LYS A O 1
ATOM 708 N N . ARG A 1 92 ? 50.355 5.357 -39.515 1.00 60.00 92 ARG A N 1
ATOM 709 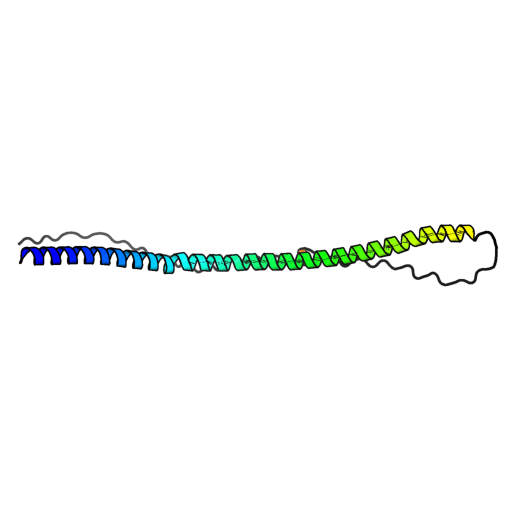C CA . ARG A 1 92 ? 51.317 4.283 -39.831 1.00 60.00 92 ARG A CA 1
ATOM 710 C C . ARG A 1 92 ? 51.402 3.983 -41.327 1.00 60.00 92 ARG A C 1
ATOM 712 O O . ARG A 1 92 ? 52.434 3.521 -41.792 1.00 60.00 92 ARG A O 1
ATOM 719 N N . ILE A 1 93 ? 50.344 4.241 -42.093 1.00 60.72 93 ILE A N 1
ATOM 720 C CA . ILE A 1 93 ? 50.340 4.020 -43.546 1.00 60.72 93 ILE A CA 1
ATOM 721 C C . ILE A 1 93 ? 51.008 5.200 -44.262 1.00 60.72 93 ILE A C 1
ATOM 723 O O . ILE A 1 93 ? 51.768 4.985 -45.204 1.00 60.72 93 ILE A O 1
ATOM 727 N N . THR A 1 94 ? 50.836 6.435 -43.775 1.00 59.50 94 THR A N 1
ATOM 728 C CA . THR A 1 94 ? 51.561 7.603 -44.307 1.00 59.50 94 THR A CA 1
ATOM 729 C C . THR A 1 94 ? 53.076 7.508 -44.117 1.00 59.50 94 THR A C 1
ATOM 731 O O . THR A 1 94 ? 53.812 8.089 -44.907 1.00 59.50 94 THR A O 1
ATOM 734 N N . SER A 1 95 ? 53.570 6.744 -43.133 1.00 56.38 95 SER A N 1
ATOM 735 C CA . SER A 1 95 ? 55.011 6.501 -42.959 1.00 56.38 95 SER A CA 1
ATOM 736 C C . SER A 1 95 ? 55.576 5.384 -43.852 1.00 56.38 95 SER A C 1
ATOM 738 O O . SER A 1 95 ? 56.793 5.230 -43.936 1.00 56.38 95 SER A O 1
ATOM 740 N N . LEU A 1 96 ? 54.724 4.627 -44.554 1.00 57.75 96 LEU A N 1
ATOM 741 C CA . LEU A 1 96 ? 55.116 3.551 -45.477 1.00 57.75 96 LEU A CA 1
ATOM 742 C C . LEU A 1 96 ? 55.120 3.987 -46.955 1.00 57.75 96 LEU A C 1
ATOM 744 O O . LEU A 1 96 ? 55.631 3.256 -47.808 1.00 57.75 96 LEU A O 1
ATOM 748 N N . VAL A 1 97 ? 54.637 5.194 -47.276 1.00 56.34 97 VAL A N 1
ATOM 749 C CA . VAL A 1 97 ? 54.661 5.785 -48.632 1.00 56.34 97 VAL A CA 1
ATOM 750 C C . VAL A 1 97 ? 56.054 6.349 -48.962 1.00 56.34 97 VAL A C 1
ATOM 752 O O . VAL A 1 97 ? 56.218 7.502 -49.336 1.00 56.34 97 VAL A O 1
ATOM 755 N N . SER A 1 98 ? 57.078 5.500 -48.844 1.00 57.41 98 SER A N 1
ATOM 756 C CA . SER A 1 98 ? 58.434 5.770 -49.346 1.00 57.41 98 SER A CA 1
ATOM 757 C C . SER A 1 98 ? 59.020 4.623 -50.176 1.00 57.41 98 SER A C 1
ATOM 759 O O . SER A 1 98 ? 60.157 4.738 -50.626 1.00 57.41 98 SER A O 1
ATOM 761 N N . LYS A 1 99 ? 58.294 3.521 -50.440 1.00 54.12 99 LYS A N 1
ATOM 762 C CA . LYS A 1 99 ? 58.764 2.455 -51.352 1.00 54.12 99 LYS A CA 1
ATOM 763 C C . LYS A 1 99 ? 57.614 1.867 -52.184 1.00 54.12 99 LYS A C 1
ATOM 765 O O . LYS A 1 99 ? 56.651 1.341 -51.640 1.00 54.12 99 LYS A O 1
ATOM 770 N N . LYS A 1 100 ? 57.717 1.983 -53.516 1.00 46.50 100 LYS A N 1
ATOM 771 C CA . LYS A 1 100 ? 56.751 1.477 -54.511 1.00 46.50 100 LYS A CA 1
ATOM 772 C C . LYS A 1 100 ? 56.906 -0.040 -54.723 1.00 46.50 100 LYS A C 1
ATOM 774 O O . LYS A 1 100 ? 58.023 -0.503 -54.922 1.00 46.50 100 LYS A O 1
ATOM 779 N N . SER A 1 101 ? 55.792 -0.776 -54.771 1.00 45.28 101 SER A N 1
ATOM 780 C CA . SER A 1 101 ? 55.663 -2.113 -55.391 1.00 45.28 101 SER A CA 1
ATOM 781 C C . SER A 1 101 ? 54.180 -2.376 -55.757 1.00 45.28 101 SER A C 1
ATOM 783 O O . SER A 1 101 ? 53.313 -1.801 -55.092 1.00 45.28 101 SER A O 1
ATOM 785 N N . PRO A 1 102 ? 53.844 -3.153 -56.814 1.00 47.47 102 PRO A N 1
ATOM 786 C CA . PRO A 1 102 ? 52.505 -3.176 -57.406 1.00 47.47 102 PRO A CA 1
ATOM 787 C C . PRO A 1 102 ? 51.483 -3.999 -56.604 1.00 47.47 102 PRO A C 1
ATOM 789 O O . PRO A 1 102 ? 51.775 -5.065 -56.066 1.00 47.47 102 PRO A O 1
ATOM 792 N N . ILE A 1 103 ? 50.258 -3.473 -56.556 1.00 44.53 103 ILE A N 1
ATOM 793 C CA . ILE A 1 103 ? 49.148 -3.862 -55.678 1.00 44.53 103 ILE A CA 1
ATOM 794 C C . ILE A 1 103 ? 48.342 -5.019 -56.296 1.00 44.53 103 ILE A C 1
ATOM 796 O O . ILE A 1 103 ? 47.743 -4.858 -57.357 1.00 44.53 103 ILE A O 1
ATOM 800 N N . LYS A 1 104 ? 48.257 -6.164 -55.601 1.00 44.44 104 LYS A N 1
ATOM 801 C CA . LYS A 1 104 ? 47.149 -7.124 -55.767 1.00 44.44 104 LYS A CA 1
ATOM 802 C C . LYS A 1 104 ? 45.952 -6.615 -54.963 1.00 44.44 104 LYS A C 1
ATOM 804 O O . LYS A 1 104 ? 46.109 -6.226 -53.807 1.00 44.44 104 LYS A O 1
ATOM 809 N N . SER A 1 105 ? 44.773 -6.597 -55.582 1.00 48.12 105 SER A N 1
ATOM 810 C CA . SER A 1 105 ? 43.516 -6.135 -54.988 1.00 48.12 105 SER A CA 1
ATOM 811 C C . SER A 1 105 ? 43.099 -7.042 -53.830 1.00 48.12 105 SER A C 1
ATOM 813 O O . SER A 1 105 ? 42.413 -8.044 -54.030 1.00 48.12 105 SER A O 1
ATOM 815 N N . ASN A 1 106 ? 43.526 -6.698 -52.618 1.00 42.34 106 ASN A N 1
ATOM 816 C CA . ASN A 1 106 ? 43.031 -7.352 -51.420 1.00 42.34 106 ASN A CA 1
ATOM 817 C C . ASN A 1 106 ? 41.650 -6.782 -51.084 1.00 42.34 106 ASN A C 1
ATOM 819 O O . ASN A 1 106 ? 41.431 -5.569 -51.126 1.00 42.34 106 ASN A O 1
ATOM 823 N N . SER A 1 107 ? 40.718 -7.691 -50.818 1.00 49.44 107 SER A N 1
ATOM 824 C CA . SER A 1 107 ? 39.318 -7.447 -50.489 1.00 49.44 107 SER A CA 1
ATOM 825 C C . SER A 1 107 ? 39.141 -6.244 -49.565 1.00 49.44 107 SER A C 1
ATOM 827 O O . SER A 1 107 ? 39.687 -6.220 -48.461 1.00 49.44 107 SER A O 1
ATOM 829 N N . ARG A 1 108 ? 38.328 -5.276 -50.005 1.00 46.97 108 ARG A N 1
ATOM 830 C CA . ARG A 1 108 ? 37.731 -4.261 -49.134 1.00 46.97 108 ARG A CA 1
ATOM 831 C C . ARG A 1 108 ? 37.132 -4.995 -47.935 1.00 46.97 108 ARG A C 1
ATOM 833 O O . ARG A 1 108 ? 36.193 -5.768 -48.113 1.00 46.97 108 ARG A O 1
ATOM 840 N N . GLY A 1 109 ? 37.721 -4.803 -46.754 1.00 49.25 109 GLY A N 1
ATOM 841 C CA . GLY A 1 109 ? 37.154 -5.299 -45.506 1.00 49.25 109 GLY A CA 1
ATOM 842 C C . GLY A 1 109 ? 35.690 -4.880 -45.440 1.00 49.25 109 GLY A C 1
ATOM 843 O O . GLY A 1 109 ? 35.362 -3.760 -45.843 1.00 49.25 109 GLY A O 1
ATOM 844 N N . LYS A 1 110 ? 34.819 -5.810 -45.029 1.00 56.03 110 LYS A N 1
ATOM 845 C CA . LYS A 1 110 ? 33.396 -5.556 -44.781 1.00 56.03 110 LYS A CA 1
ATOM 846 C C . LYS A 1 110 ? 33.272 -4.197 -44.092 1.00 56.03 110 LYS A C 1
ATOM 848 O O . LYS A 1 110 ? 33.750 -4.035 -42.975 1.00 56.03 110 LYS A O 1
ATOM 853 N N . ARG A 1 111 ? 32.676 -3.213 -44.770 1.00 57.41 111 ARG A N 1
ATOM 854 C CA . ARG A 1 111 ? 32.164 -2.033 -44.074 1.00 57.41 111 ARG A CA 1
ATOM 855 C C . ARG A 1 111 ? 31.158 -2.582 -43.074 1.00 57.41 111 ARG A C 1
ATOM 857 O O . ARG A 1 111 ? 30.232 -3.268 -43.499 1.00 57.41 111 ARG A O 1
ATOM 864 N N . ASN A 1 112 ? 31.399 -2.363 -41.785 1.00 64.12 112 ASN A N 1
ATOM 865 C CA . ASN A 1 112 ? 30.438 -2.707 -40.749 1.00 64.12 112 ASN A CA 1
ATOM 866 C C . ASN A 1 112 ? 29.144 -1.964 -41.095 1.00 64.12 112 ASN A C 1
ATOM 868 O O . ASN A 1 112 ? 29.103 -0.734 -41.092 1.00 64.12 112 ASN A O 1
ATOM 872 N N . GLU A 1 113 ? 28.139 -2.713 -41.536 1.00 77.88 113 GLU A N 1
ATOM 873 C CA . GLU A 1 113 ? 26.827 -2.179 -41.864 1.00 77.88 113 GLU A CA 1
ATOM 874 C C . GLU A 1 113 ? 26.180 -1.730 -40.556 1.00 77.88 113 GLU A C 1
ATOM 876 O O . GLU A 1 113 ? 26.112 -2.493 -39.590 1.00 77.88 113 GLU A O 1
ATOM 881 N N . TYR A 1 114 ? 25.782 -0.461 -40.493 1.00 76.12 114 TYR A N 1
ATOM 882 C CA . TYR A 1 114 ? 25.132 0.078 -39.309 1.00 76.12 114 TYR A CA 1
ATOM 883 C C . TYR A 1 114 ? 23.770 -0.593 -39.135 1.00 76.12 114 TYR A C 1
ATOM 885 O O . TYR A 1 114 ? 22.888 -0.444 -39.978 1.00 76.12 114 TYR A O 1
ATOM 893 N N . VAL A 1 115 ? 23.600 -1.302 -38.018 1.00 78.06 115 VAL A N 1
ATOM 894 C CA . VAL A 1 115 ? 22.312 -1.864 -37.608 1.00 78.06 115 VAL A CA 1
ATOM 895 C C . VAL A 1 115 ? 21.786 -1.049 -36.421 1.00 78.06 115 VAL A C 1
ATOM 897 O O . VAL A 1 115 ? 22.385 -1.111 -35.333 1.00 78.06 115 VAL A O 1
ATOM 900 N N . PRO A 1 116 ? 20.674 -0.307 -36.594 1.00 79.19 116 PRO A N 1
ATOM 901 C CA . PRO A 1 116 ? 20.057 0.472 -35.525 1.00 79.19 116 PRO A CA 1
ATOM 902 C C . PRO A 1 116 ? 19.810 -0.374 -34.271 1.00 79.19 116 PRO A C 1
ATOM 904 O O . PRO A 1 116 ? 19.549 -1.577 -34.347 1.00 79.19 116 PRO A O 1
ATOM 907 N N . ALA A 1 117 ? 19.930 0.225 -33.085 1.00 78.12 117 ALA A N 1
ATOM 908 C CA . ALA A 1 117 ? 19.432 -0.417 -31.871 1.00 78.12 117 ALA A CA 1
ATOM 909 C C . ALA A 1 117 ? 17.902 -0.478 -31.923 1.00 78.12 117 ALA A C 1
ATOM 911 O O . ALA A 1 117 ? 17.258 0.467 -32.373 1.00 78.12 117 ALA A O 1
ATOM 912 N N . LYS A 1 118 ? 17.329 -1.605 -31.491 1.00 79.50 118 LYS A N 1
ATOM 913 C CA . LYS A 1 118 ? 15.886 -1.707 -31.286 1.00 79.50 118 LYS A CA 1
ATOM 914 C C . LYS A 1 118 ? 15.557 -0.839 -30.074 1.00 79.50 118 LYS A C 1
ATOM 916 O O . LYS A 1 118 ? 15.965 -1.172 -28.968 1.00 79.50 118 LYS A O 1
ATOM 921 N N . ILE A 1 119 ? 14.887 0.283 -30.307 1.00 79.75 119 ILE A N 1
ATOM 922 C CA . ILE A 1 119 ? 14.445 1.191 -29.248 1.00 79.75 119 ILE A CA 1
ATOM 923 C C . ILE A 1 119 ? 13.068 0.712 -28.787 1.00 79.75 119 ILE A C 1
ATOM 925 O O . ILE A 1 119 ? 12.211 0.408 -29.621 1.00 79.75 119 ILE A O 1
ATOM 929 N N . PHE A 1 120 ? 12.884 0.585 -27.475 1.00 79.62 120 PHE A N 1
ATOM 930 C CA . PHE A 1 120 ? 11.586 0.275 -26.886 1.00 79.62 120 PHE A CA 1
ATOM 931 C C . PHE A 1 120 ? 10.622 1.450 -27.090 1.00 79.62 120 PHE A C 1
ATOM 933 O O . PHE A 1 120 ? 11.043 2.607 -27.144 1.00 79.62 120 PHE A O 1
ATOM 940 N N . LYS A 1 121 ? 9.328 1.161 -27.211 1.00 82.38 121 LYS A N 1
ATOM 941 C CA . LYS A 1 121 ? 8.291 2.189 -27.291 1.00 82.38 121 LYS A CA 1
ATOM 942 C C . LYS A 1 121 ? 7.580 2.302 -25.960 1.00 82.38 121 LYS A C 1
ATOM 944 O O . LYS A 1 121 ? 7.131 1.302 -25.409 1.00 82.38 121 LYS A O 1
ATOM 949 N N . THR A 1 122 ? 7.462 3.521 -25.460 1.00 78.75 122 THR A N 1
ATOM 950 C CA . THR A 1 122 ? 6.743 3.816 -24.219 1.00 78.75 122 THR A CA 1
ATOM 951 C C . THR A 1 122 ? 5.259 3.492 -24.333 1.00 78.75 122 THR A C 1
ATOM 953 O O . THR A 1 122 ? 4.654 3.016 -23.379 1.00 78.75 122 THR A O 1
ATOM 956 N N . GLU A 1 123 ? 4.686 3.665 -25.520 1.00 77.12 123 GLU A N 1
ATOM 957 C CA . GLU A 1 123 ? 3.264 3.440 -25.783 1.00 77.12 123 GLU A CA 1
ATOM 958 C C . GLU A 1 123 ? 2.890 1.957 -25.661 1.00 77.12 123 GLU A C 1
ATOM 960 O O . GLU A 1 123 ? 1.771 1.638 -25.285 1.00 77.12 123 GLU A O 1
ATOM 965 N N . GLU A 1 124 ? 3.837 1.048 -25.920 1.00 75.56 124 GLU A N 1
ATOM 966 C CA . GLU A 1 124 ? 3.635 -0.403 -25.803 1.00 75.56 124 GLU A CA 1
ATOM 967 C C . GLU A 1 124 ? 3.613 -0.872 -24.332 1.00 75.56 124 GLU A C 1
ATOM 969 O O . GLU A 1 124 ? 3.161 -1.979 -24.055 1.00 75.56 124 GLU A O 1
ATOM 974 N N . PHE A 1 125 ? 4.080 -0.040 -23.389 1.00 70.75 125 PHE A N 1
ATOM 975 C CA . PHE A 1 125 ? 4.140 -0.356 -21.954 1.00 70.75 125 PHE A CA 1
ATOM 976 C C . PHE A 1 125 ? 3.073 0.375 -21.125 1.00 70.75 125 PHE A C 1
ATOM 978 O O . PHE A 1 125 ? 2.574 -0.153 -20.133 1.00 70.75 125 PHE A O 1
ATOM 985 N N . PHE A 1 126 ? 2.711 1.595 -21.531 1.00 70.88 126 PHE A N 1
ATOM 986 C CA . PHE A 1 126 ? 1.720 2.428 -20.842 1.00 70.88 126 PHE A CA 1
ATOM 987 C C . PHE A 1 126 ? 0.311 2.340 -21.447 1.00 70.88 126 PHE A C 1
ATOM 989 O O . PHE A 1 126 ? -0.523 3.186 -21.121 1.00 70.88 126 PHE A O 1
ATOM 996 N N . ASP A 1 127 ? 0.040 1.356 -22.316 1.00 65.69 127 ASP A N 1
ATOM 997 C CA . ASP A 1 127 ? -1.248 1.261 -23.003 1.00 65.69 127 ASP A CA 1
ATOM 998 C C . ASP A 1 127 ? -2.420 1.228 -22.005 1.00 65.69 127 ASP A C 1
ATOM 1000 O O . ASP A 1 127 ? -2.382 0.608 -20.935 1.00 65.69 127 ASP A O 1
ATOM 1004 N N . HIS A 1 128 ? -3.434 2.019 -22.333 1.00 62.06 128 HIS A N 1
ATOM 1005 C CA . HIS A 1 128 ? -4.419 2.555 -21.407 1.00 62.06 128 HIS A CA 1
ATOM 1006 C C . HIS A 1 128 ? -5.421 1.485 -20.955 1.00 62.06 128 HIS A C 1
ATOM 1008 O O . HIS A 1 128 ? -6.476 1.318 -21.557 1.00 62.06 128 HIS A O 1
ATOM 1014 N N . SER A 1 129 ? -5.150 0.786 -19.852 1.00 54.16 129 SER A N 1
ATOM 1015 C CA . SER A 1 129 ? -6.187 -0.002 -19.165 1.00 54.16 129 SER A CA 1
ATOM 1016 C C . SER A 1 129 ? -6.108 0.099 -17.639 1.00 54.16 129 SER A C 1
ATOM 1018 O O . SER A 1 129 ? -6.258 -0.886 -16.920 1.00 54.16 129 SER A O 1
ATOM 1020 N N . LEU A 1 130 ? -5.892 1.318 -17.138 1.00 52.41 130 LEU A N 1
ATOM 1021 C CA . LEU A 1 130 ? -6.324 1.705 -15.787 1.00 52.41 130 LEU A CA 1
ATOM 1022 C C . LEU A 1 130 ? -7.792 2.176 -15.761 1.00 52.41 130 LEU A C 1
ATOM 1024 O O . LEU A 1 130 ? -8.243 2.694 -14.745 1.00 52.41 130 LEU A O 1
ATOM 1028 N N . GLU A 1 131 ? -8.550 1.973 -16.842 1.00 50.44 131 GLU A N 1
ATOM 1029 C CA . GLU A 1 131 ? -10.009 2.122 -16.860 1.00 50.44 131 GLU A CA 1
ATOM 1030 C C . GLU A 1 131 ? -10.658 0.837 -16.306 1.00 50.44 131 GLU A C 1
ATOM 1032 O O . GLU A 1 131 ? -11.386 0.120 -16.989 1.00 50.44 131 GLU A O 1
ATOM 1037 N N . SER A 1 132 ? -10.346 0.477 -15.059 1.00 45.59 132 SER A N 1
ATOM 1038 C CA . SER A 1 132 ? -11.221 -0.425 -14.311 1.00 45.59 132 SER A CA 1
ATOM 1039 C C . SER A 1 132 ? -12.387 0.418 -13.801 1.00 45.59 132 SER A C 1
ATOM 1041 O O . SER A 1 132 ? -12.322 0.996 -12.715 1.00 45.59 132 SER A O 1
ATOM 1043 N N . GLU A 1 133 ? -13.409 0.538 -14.646 1.00 46.66 133 GLU A N 1
ATOM 1044 C CA . GLU A 1 133 ? -14.745 1.032 -14.315 1.00 46.66 133 GLU A CA 1
ATOM 1045 C C . GLU A 1 133 ?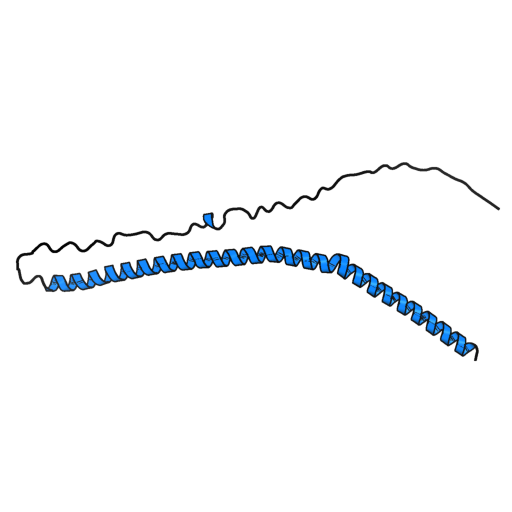 -15.171 0.562 -12.909 1.00 46.66 133 GLU A C 1
ATOM 1047 O O . GLU A 1 133 ? -15.108 -0.642 -12.623 1.00 46.66 133 GLU A O 1
ATOM 1052 N N . PRO A 1 134 ? -15.624 1.456 -12.012 1.00 42.34 134 PRO A N 1
ATOM 1053 C CA . PRO A 1 134 ? -16.228 1.017 -10.767 1.00 42.34 134 PRO A CA 1
ATOM 1054 C C . PRO A 1 134 ? -17.522 0.268 -11.103 1.00 42.34 134 PRO A C 1
ATOM 1056 O O . PRO A 1 134 ? -18.442 0.828 -11.698 1.00 42.34 134 PRO A O 1
ATOM 1059 N N . LEU A 1 135 ? -17.605 -1.006 -10.708 1.00 42.31 135 LEU A N 1
ATOM 1060 C CA . LEU A 1 135 ? -18.842 -1.784 -10.729 1.00 42.31 135 LEU A CA 1
ATOM 1061 C C . LEU A 1 135 ? -19.912 -1.036 -9.924 1.00 42.31 135 LEU A C 1
ATOM 1063 O O . LEU A 1 135 ? -19.949 -1.083 -8.695 1.00 42.31 135 LEU A O 1
ATOM 1067 N N . VAL A 1 136 ? -20.787 -0.334 -10.640 1.00 48.25 136 VAL A N 1
ATOM 1068 C CA . VAL A 1 136 ? -21.988 0.299 -10.105 1.00 48.25 136 VAL A CA 1
ATOM 1069 C C . VAL A 1 136 ? -22.934 -0.814 -9.652 1.00 48.25 136 VAL A C 1
ATOM 1071 O O . VAL A 1 136 ? -23.728 -1.343 -10.429 1.00 48.25 136 VAL A O 1
ATOM 1074 N N . ALA A 1 137 ? -22.854 -1.197 -8.379 1.00 41.25 137 ALA A N 1
ATOM 1075 C CA . ALA A 1 137 ? -23.886 -2.000 -7.739 1.00 41.25 137 ALA A CA 1
ATOM 1076 C C . ALA A 1 137 ? -25.100 -1.104 -7.444 1.00 41.25 137 ALA A C 1
ATOM 1078 O O . ALA A 1 137 ? -25.194 -0.462 -6.404 1.00 41.25 137 ALA A O 1
ATOM 1079 N N . SER A 1 138 ? -25.984 -1.036 -8.441 1.00 39.94 138 SER A N 1
ATOM 1080 C CA . SER A 1 138 ? -27.424 -0.750 -8.396 1.00 39.94 138 SER A CA 1
ATOM 1081 C C . SER A 1 138 ? -28.002 -0.231 -7.071 1.00 39.94 138 SER A C 1
ATOM 1083 O O . SER A 1 138 ? -28.371 -0.997 -6.182 1.00 39.94 138 SER A O 1
ATOM 1085 N N . THR A 1 139 ? -28.237 1.079 -7.020 1.00 40.78 139 THR A N 1
ATOM 1086 C CA . THR A 1 139 ? -29.267 1.683 -6.170 1.00 40.78 139 THR A CA 1
ATOM 1087 C C . THR A 1 139 ? -30.638 1.380 -6.781 1.00 40.78 139 THR A C 1
ATOM 1089 O O . THR A 1 139 ? -31.014 1.987 -7.785 1.00 40.78 139 THR A O 1
ATOM 1092 N N . SER A 1 140 ? -31.406 0.464 -6.187 1.00 42.06 140 SER A N 1
ATOM 1093 C CA . SER A 1 140 ? -32.854 0.398 -6.423 1.00 42.06 140 SER A CA 1
ATOM 1094 C C . SER A 1 140 ? -33.574 1.370 -5.491 1.00 42.06 140 SER A C 1
ATOM 1096 O O . SER A 1 140 ? -33.358 1.396 -4.282 1.00 42.06 140 SER A O 1
ATOM 1098 N N . GLN A 1 141 ? -34.388 2.209 -6.122 1.00 38.81 141 GLN A N 1
ATOM 1099 C CA . GLN A 1 141 ? -35.138 3.324 -5.570 1.00 38.81 141 GLN A CA 1
ATOM 1100 C C . GLN A 1 141 ? -36.363 2.893 -4.748 1.00 38.81 141 GLN A C 1
ATOM 1102 O O . GLN A 1 141 ? -37.004 1.894 -5.052 1.00 38.81 141 GLN A O 1
ATOM 1107 N N . THR A 1 142 ? -36.659 3.746 -3.761 1.00 33.47 142 THR A N 1
ATOM 1108 C CA . THR A 1 142 ? -37.973 4.262 -3.329 1.00 33.47 142 THR A CA 1
ATOM 1109 C C . THR A 1 142 ? -39.136 3.291 -3.131 1.00 33.47 142 THR A C 1
ATOM 1111 O O . THR A 1 142 ? -39.695 2.784 -4.093 1.00 33.47 142 THR A O 1
ATOM 1114 N N . ASP A 1 143 ? -39.659 3.277 -1.903 1.00 32.09 143 ASP A N 1
ATOM 1115 C CA . ASP A 1 143 ? -41.079 3.583 -1.721 1.00 32.09 143 ASP A CA 1
ATOM 1116 C C . ASP A 1 143 ? -41.287 4.426 -0.455 1.00 32.09 143 ASP A C 1
ATOM 1118 O O . ASP A 1 143 ? -41.173 3.969 0.681 1.00 32.09 143 ASP A O 1
ATOM 1122 N N . THR A 1 144 ? -41.567 5.709 -0.678 1.00 42.22 144 THR A N 1
ATOM 1123 C CA . THR A 1 144 ? -42.209 6.602 0.285 1.00 42.22 144 THR A CA 1
ATOM 1124 C C . THR A 1 144 ? -43.696 6.629 -0.031 1.00 42.22 144 THR A C 1
ATOM 1126 O O . THR A 1 144 ? -44.084 7.042 -1.121 1.00 42.22 144 THR A O 1
ATOM 1129 N N . SER A 1 145 ? -44.536 6.266 0.932 1.00 41.47 145 SER A N 1
ATOM 1130 C CA . SER A 1 145 ? -45.944 6.661 0.957 1.00 41.47 145 SER A CA 1
ATOM 1131 C C . SER A 1 145 ? -46.336 7.001 2.390 1.00 41.47 145 SER A C 1
ATOM 1133 O O . SER A 1 145 ? -46.352 6.153 3.277 1.00 41.47 145 SER A O 1
ATOM 1135 N N . SER A 1 146 ? -46.600 8.286 2.598 1.00 44.72 146 SER A N 1
ATOM 1136 C CA . SER A 1 146 ? -47.140 8.913 3.802 1.00 44.72 146 SER A CA 1
ATOM 1137 C C . SER A 1 146 ? -48.670 8.971 3.751 1.00 44.72 146 SER A C 1
ATOM 1139 O O . SER A 1 146 ? -49.187 9.420 2.732 1.00 44.72 146 SER A O 1
ATOM 1141 N N . VAL A 1 147 ? -49.370 8.660 4.850 1.00 41.78 147 VAL A N 1
ATOM 1142 C CA . VAL A 1 147 ? -50.749 9.117 5.173 1.00 41.78 147 VAL A CA 1
ATOM 1143 C C . VAL A 1 147 ? -50.872 9.106 6.713 1.00 41.78 147 VAL A C 1
ATOM 1145 O O . VAL A 1 147 ? -50.772 8.046 7.318 1.00 41.78 147 VAL A O 1
ATOM 1148 N N . THR A 1 148 ? -50.651 10.229 7.408 1.00 40.34 148 THR A N 1
ATOM 1149 C CA . THR A 1 148 ? -51.638 11.149 8.039 1.00 40.34 148 THR A CA 1
ATOM 1150 C C . THR A 1 148 ? -52.725 10.530 8.940 1.00 40.34 148 THR A C 1
ATOM 1152 O O . THR A 1 148 ? -53.616 9.858 8.443 1.00 40.34 148 THR A O 1
ATOM 1155 N N . ALA A 1 149 ? -52.632 10.880 10.234 1.00 44.59 149 ALA A N 1
ATOM 1156 C CA . ALA A 1 149 ? -53.658 11.270 11.224 1.00 44.59 149 ALA A CA 1
ATOM 1157 C C . ALA A 1 149 ? -55.040 10.574 11.297 1.00 44.59 149 ALA A C 1
ATOM 1159 O O . ALA A 1 149 ? -55.820 10.667 10.359 1.00 44.59 149 ALA A O 1
ATOM 1160 N N . ASP A 1 150 ? -55.369 10.068 12.498 1.00 41.41 150 ASP A N 1
ATOM 1161 C CA . ASP A 1 150 ? -56.700 10.105 13.155 1.00 41.41 150 ASP A CA 1
ATOM 1162 C C . ASP A 1 150 ? -56.475 9.815 14.666 1.00 41.41 150 ASP A C 1
ATOM 1164 O O . ASP A 1 150 ? -55.807 8.844 15.016 1.00 41.41 150 ASP A O 1
ATOM 1168 N N . GLU A 1 151 ? -56.540 10.807 15.556 1.00 42.69 151 GLU A N 1
ATOM 1169 C CA . GLU A 1 151 ? -57.691 11.258 16.363 1.00 42.69 151 GLU A CA 1
ATOM 1170 C C . GLU A 1 151 ? -58.174 10.278 17.469 1.00 42.69 151 GLU A C 1
ATOM 1172 O O . GLU A 1 151 ? -58.655 9.183 17.225 1.00 42.69 151 GLU A O 1
ATOM 1177 N N . SER A 1 152 ? -58.026 10.747 18.720 1.00 44.12 152 SER A N 1
ATOM 1178 C CA . SER A 1 152 ? -58.859 10.535 19.922 1.00 44.12 152 SER A CA 1
ATOM 1179 C C . SER A 1 152 ? -59.382 9.132 20.297 1.00 44.12 152 SER A C 1
ATOM 1181 O O . SER A 1 152 ? -60.294 8.602 19.679 1.00 44.12 152 SER A O 1
ATOM 1183 N N . SER A 1 153 ? -59.010 8.649 21.492 1.00 52.56 153 SER A N 1
ATOM 1184 C CA . SER A 1 153 ? -60.043 8.281 22.476 1.00 52.56 153 SER A CA 1
ATOM 1185 C C . SER A 1 153 ? -59.517 8.304 23.909 1.00 52.56 153 SER A C 1
ATOM 1187 O O . SER A 1 153 ? -58.574 7.617 24.296 1.00 52.56 153 SER A O 1
ATOM 1189 N N . THR A 1 154 ? -60.206 9.107 24.705 1.00 52.91 154 THR A N 1
ATOM 1190 C CA . THR A 1 154 ? -60.218 9.137 26.163 1.00 52.91 154 THR A CA 1
ATOM 1191 C C . THR A 1 154 ? -60.693 7.798 26.738 1.00 52.91 154 THR A C 1
ATOM 1193 O O . THR A 1 154 ? -61.623 7.190 26.213 1.00 52.91 154 THR A O 1
ATOM 1196 N N . ALA A 1 155 ? -60.129 7.383 27.874 1.00 54.81 155 ALA A N 1
ATOM 1197 C CA . ALA A 1 155 ? -60.798 6.478 28.805 1.00 54.81 155 ALA A CA 1
ATOM 1198 C C . ALA A 1 155 ? -60.417 6.849 30.243 1.00 54.81 155 ALA A C 1
ATOM 1200 O O . ALA A 1 155 ? -59.329 6.568 30.737 1.00 54.81 155 ALA A O 1
ATOM 1201 N N . LYS A 1 156 ? -61.355 7.548 30.877 1.00 52.12 156 LYS A N 1
ATOM 1202 C CA . LYS A 1 156 ? -61.504 7.732 32.318 1.00 52.12 156 LYS A CA 1
ATOM 1203 C C . LYS A 1 156 ? -62.028 6.409 32.888 1.00 52.12 156 LYS A C 1
ATOM 1205 O O . LYS A 1 156 ? -63.029 5.926 32.366 1.00 52.12 156 LYS A O 1
ATOM 1210 N N . THR A 1 157 ? -61.437 5.877 33.952 1.00 55.12 157 THR A N 1
ATOM 1211 C CA . THR A 1 157 ? -62.121 5.453 35.193 1.00 55.12 157 THR A CA 1
ATOM 1212 C C . THR A 1 157 ? -61.063 5.332 36.279 1.00 55.12 157 THR A C 1
ATOM 1214 O O . THR A 1 157 ? -60.010 4.728 35.989 1.00 55.12 157 THR A O 1
#

Organism: NCBI:txid1028688